Protein AF-0000000086128971 (afdb_homodimer)

Structure (mmCIF, N/CA/C/O backbone):
data_AF-0000000086128971-model_v1
#
loop_
_entity.id
_entity.type
_entity.pdbx_description
1 polymer 'Uncharacterized protein'
#
loop_
_atom_site.group_PDB
_atom_site.id
_atom_site.type_symbol
_atom_site.label_atom_id
_atom_site.label_alt_id
_atom_site.label_comp_id
_atom_site.label_asym_id
_atom_site.label_entity_id
_atom_site.label_seq_id
_atom_site.pdbx_PDB_ins_code
_atom_site.Cartn_x
_atom_site.Cartn_y
_atom_site.Cartn_z
_atom_site.occupancy
_atom_site.B_iso_or_equiv
_atom_site.auth_seq_id
_atom_site.auth_comp_id
_atom_site.auth_asym_id
_atom_site.auth_atom_id
_atom_site.pdbx_PDB_model_num
ATOM 1 N N . TYR A 1 1 ? 20.609 3.941 -3.812 1 50.91 1 TYR A N 1
ATOM 2 C CA . TYR A 1 1 ? 21.625 4.859 -3.303 1 50.91 1 TYR A CA 1
ATOM 3 C C . TYR A 1 1 ? 21 5.898 -2.377 1 50.91 1 TYR A C 1
ATOM 5 O O . TYR A 1 1 ? 21.484 6.109 -1.262 1 50.91 1 TYR A O 1
ATOM 13 N N . THR A 1 2 ? 19.891 6.582 -2.801 1 59.72 2 THR A N 1
ATOM 14 C CA . THR A 1 2 ? 19.375 7.738 -2.076 1 59.72 2 THR A CA 1
ATOM 15 C C . THR A 1 2 ? 18.875 7.332 -0.693 1 59.72 2 THR A C 1
ATOM 17 O O . THR A 1 2 ? 19 8.094 0.267 1 59.72 2 THR A O 1
ATOM 20 N N . ILE A 1 3 ? 18.688 6.148 -0.42 1 70.81 3 ILE A N 1
ATOM 21 C CA . ILE A 1 3 ? 18.141 5.715 0.863 1 70.81 3 ILE A CA 1
ATOM 22 C C . ILE A 1 3 ? 19.25 5.68 1.91 1 70.81 3 ILE A C 1
ATOM 24 O O . ILE A 1 3 ? 19.047 6.133 3.041 1 70.81 3 ILE A O 1
ATOM 28 N N . GLN A 1 4 ? 20.25 5.145 1.501 1 62.12 4 GLN A N 1
ATOM 29 C CA . GLN A 1 4 ? 21.391 5.074 2.395 1 62.12 4 GLN A CA 1
ATOM 30 C C . GLN A 1 4 ? 21.953 6.465 2.684 1 62.12 4 GLN A C 1
ATOM 32 O O . GLN A 1 4 ? 22.359 6.758 3.812 1 62.12 4 GLN A O 1
ATOM 37 N N . MET A 1 5 ? 21.875 7.008 1.786 1 59.47 5 MET A N 1
ATOM 38 C CA . MET A 1 5 ? 22.5 8.32 1.942 1 59.47 5 MET A CA 1
ATOM 39 C C . MET A 1 5 ? 21.766 9.148 2.986 1 59.47 5 MET A C 1
ATOM 41 O O . MET A 1 5 ? 22.391 9.875 3.76 1 59.47 5 MET A O 1
ATOM 45 N N . ARG A 1 6 ? 20.75 8.977 3.117 1 78.69 6 ARG A N 1
ATOM 46 C CA . ARG A 1 6 ? 19.953 9.789 4.039 1 78.69 6 ARG A CA 1
ATOM 47 C C . ARG A 1 6 ? 19.719 9.055 5.352 1 78.69 6 ARG A C 1
ATOM 49 O O . ARG A 1 6 ? 18.938 9.516 6.191 1 78.69 6 ARG A O 1
ATOM 56 N N . ASN A 1 7 ? 20.406 8 5.555 1 87.56 7 ASN A N 1
ATOM 57 C CA . ASN A 1 7 ? 20.359 7.176 6.758 1 87.56 7 ASN A CA 1
ATOM 58 C C . ASN A 1 7 ? 18.922 6.777 7.098 1 87.56 7 ASN A C 1
ATOM 60 O O . ASN A 1 7 ? 18.562 6.699 8.273 1 87.56 7 ASN A O 1
ATOM 64 N N . LEU A 1 8 ? 18.172 6.547 6.086 1 90.81 8 LEU A N 1
ATOM 65 C CA . LEU A 1 8 ? 16.766 6.215 6.289 1 90.81 8 LEU A CA 1
ATOM 66 C C . LEU A 1 8 ? 16.625 4.801 6.836 1 90.81 8 LEU A C 1
ATOM 68 O O . LEU A 1 8 ? 15.672 4.508 7.566 1 90.81 8 LEU A O 1
ATOM 72 N N . HIS A 1 9 ? 17.516 3.965 6.539 1 90 9 HIS A N 1
ATOM 73 C CA . HIS A 1 9 ? 17.453 2.59 7.02 1 90 9 HIS A CA 1
ATOM 74 C C . HIS A 1 9 ? 17.531 2.531 8.539 1 90 9 HIS A C 1
ATOM 76 O O . HIS A 1 9 ? 16.859 1.721 9.18 1 90 9 HIS A O 1
ATOM 82 N N . LYS A 1 10 ? 18.391 3.373 9.125 1 91.56 10 LYS A N 1
ATOM 83 C CA . LYS A 1 10 ? 18.516 3.426 10.578 1 91.56 10 LYS A CA 1
ATOM 84 C C . LYS A 1 10 ? 17.328 4.137 11.211 1 91.56 10 LYS A C 1
ATOM 86 O O . LYS A 1 10 ? 16.797 3.695 12.234 1 91.56 10 LYS A O 1
ATOM 91 N N . ARG A 1 11 ? 16.797 5.23 10.555 1 92.69 11 ARG A N 1
ATOM 92 C CA . ARG A 1 11 ? 15.711 6.047 11.102 1 92.69 11 ARG A CA 1
ATOM 93 C C . ARG A 1 11 ? 14.398 5.262 11.148 1 92.69 11 ARG A C 1
ATOM 95 O O . ARG A 1 11 ? 13.594 5.445 12.062 1 92.69 11 ARG A O 1
ATOM 102 N N . TYR A 1 12 ? 14.258 4.449 10.102 1 95.38 12 TYR A N 1
ATOM 103 C CA . TYR A 1 12 ? 12.984 3.736 10.016 1 95.38 12 TYR A CA 1
ATOM 104 C C . TYR A 1 12 ? 13.18 2.242 10.25 1 95.38 12 TYR A C 1
ATOM 106 O O . TYR A 1 12 ? 12.281 1.442 9.969 1 95.38 12 TYR A O 1
ATOM 114 N N . ASN A 1 13 ? 14.344 1.86 10.734 1 94.94 13 ASN A N 1
ATOM 115 C CA . ASN A 1 13 ? 14.641 0.47 11.062 1 94.94 13 ASN A CA 1
ATOM 116 C C . ASN A 1 13 ? 14.25 -0.471 9.93 1 94.94 13 ASN A C 1
ATOM 118 O O . ASN A 1 13 ? 13.516 -1.439 10.148 1 94.94 13 ASN A O 1
ATOM 122 N N . LEU A 1 14 ? 14.711 -0.141 8.719 1 96 14 LEU A N 1
ATOM 123 C CA . LEU A 1 14 ? 14.43 -0.985 7.562 1 96 14 LEU A CA 1
ATOM 124 C C . LEU A 1 14 ? 15.258 -2.27 7.613 1 96 14 LEU A C 1
ATOM 126 O O . LEU A 1 14 ? 16.422 -2.248 8.008 1 96 14 LEU A O 1
ATOM 130 N N . SER A 1 15 ? 14.641 -3.35 7.297 1 95.5 15 SER A N 1
ATOM 131 C CA . SER A 1 15 ? 15.32 -4.641 7.34 1 95.5 15 SER A CA 1
ATOM 132 C C . SER A 1 15 ? 16.391 -4.738 6.258 1 95.5 15 SER A C 1
ATOM 134 O O . SER A 1 15 ? 16.312 -4.059 5.234 1 95.5 15 SER A O 1
ATOM 136 N N . PRO A 1 16 ? 17.422 -5.609 6.5 1 94.25 16 PRO A N 1
ATOM 137 C CA . PRO A 1 16 ? 18.406 -5.832 5.445 1 94.25 16 PRO A CA 1
ATOM 138 C C . PRO A 1 16 ? 17.797 -6.352 4.152 1 94.25 16 PRO A C 1
ATOM 140 O O . PRO A 1 16 ? 18.297 -6.066 3.062 1 94.25 16 PRO A O 1
ATOM 143 N N . GLU A 1 17 ? 16.656 -7.07 4.293 1 95.75 17 GLU A N 1
ATOM 144 C CA . GLU A 1 17 ? 15.984 -7.637 3.127 1 95.75 17 GLU A CA 1
ATOM 145 C C . GLU A 1 17 ? 15.438 -6.543 2.215 1 95.75 17 GLU A C 1
ATOM 147 O O . GLU A 1 17 ? 15.609 -6.598 0.997 1 95.75 17 GLU A O 1
ATOM 152 N N . ILE A 1 18 ? 14.805 -5.539 2.83 1 97.06 18 ILE A N 1
ATOM 153 C CA . ILE A 1 18 ? 14.242 -4.484 1.99 1 97.06 18 ILE A CA 1
ATOM 154 C C . ILE A 1 18 ? 15.367 -3.629 1.417 1 97.06 18 ILE A C 1
ATOM 156 O O . ILE A 1 18 ? 15.273 -3.141 0.288 1 97.06 18 ILE A O 1
ATOM 160 N N . MET A 1 19 ? 16.484 -3.475 2.111 1 94.44 19 MET A N 1
ATOM 161 C CA . MET A 1 19 ? 17.641 -2.725 1.61 1 94.44 19 MET A CA 1
ATOM 162 C C . MET A 1 19 ? 18.234 -3.406 0.386 1 94.44 19 MET A C 1
ATOM 164 O O . MET A 1 19 ? 18.672 -2.736 -0.555 1 94.44 19 MET A O 1
ATOM 168 N N . ALA A 1 20 ? 18.297 -4.676 0.499 1 93.94 20 ALA A N 1
ATOM 169 C CA . ALA A 1 20 ? 18.797 -5.43 -0.647 1 93.94 20 ALA A CA 1
ATOM 170 C C . ALA A 1 20 ? 17.891 -5.258 -1.86 1 93.94 20 ALA A C 1
ATOM 172 O O . ALA A 1 20 ? 18.375 -5.16 -2.994 1 93.94 20 ALA A O 1
ATOM 173 N N . LEU A 1 21 ? 16.594 -5.289 -1.691 1 95.38 21 LEU A N 1
ATOM 174 C CA . LEU A 1 21 ? 15.656 -5.109 -2.787 1 95.38 21 LEU A CA 1
ATOM 175 C C . LEU A 1 21 ? 15.789 -3.719 -3.4 1 95.38 21 LEU A C 1
ATOM 177 O O . LEU A 1 21 ? 15.75 -3.568 -4.625 1 95.38 21 LEU A O 1
ATOM 181 N N . PHE A 1 22 ? 15.938 -2.664 -2.57 1 94.5 22 PHE A N 1
ATOM 182 C CA . PHE A 1 22 ? 16.125 -1.305 -3.062 1 94.5 22 PHE A CA 1
ATOM 183 C C . PHE A 1 22 ? 17.406 -1.192 -3.875 1 94.5 22 PHE A C 1
ATOM 185 O O . PHE A 1 22 ? 17.453 -0.462 -4.867 1 94.5 22 PHE A O 1
ATOM 192 N N . ARG A 1 23 ? 18.438 -1.927 -3.418 1 91.81 23 ARG A N 1
ATOM 193 C CA . ARG A 1 23 ? 19.672 -1.939 -4.184 1 91.81 23 ARG A CA 1
ATOM 194 C C . ARG A 1 23 ? 19.469 -2.562 -5.559 1 91.81 23 ARG A C 1
ATOM 196 O O . ARG A 1 23 ? 19.953 -2.039 -6.562 1 91.81 23 ARG A O 1
ATOM 203 N N . LYS A 1 24 ? 18.812 -3.621 -5.555 1 92.31 24 LYS A N 1
ATOM 204 C CA . LYS A 1 24 ? 18.531 -4.285 -6.824 1 92.31 24 LYS A CA 1
ATOM 205 C C . LYS A 1 24 ? 17.688 -3.389 -7.734 1 92.31 24 LYS A C 1
ATOM 207 O O . LYS A 1 24 ? 17.844 -3.424 -8.961 1 92.31 24 LYS A O 1
ATOM 212 N N . MET A 1 25 ? 16.719 -2.748 -7.156 1 91.75 25 MET A N 1
ATOM 213 C CA . MET A 1 25 ? 15.906 -1.813 -7.922 1 91.75 25 MET A CA 1
ATOM 214 C C . MET A 1 25 ? 16.766 -0.723 -8.547 1 91.75 25 MET A C 1
ATOM 216 O O . MET A 1 25 ? 16.547 -0.335 -9.695 1 91.75 25 MET A O 1
ATOM 220 N N . GLY A 1 26 ? 17.656 -0.17 -7.738 1 88.62 26 GLY A N 1
ATOM 221 C CA . GLY A 1 26 ? 18.594 0.791 -8.281 1 88.62 26 GLY A CA 1
ATOM 222 C C . GLY A 1 26 ? 19.375 0.255 -9.469 1 88.62 26 GLY A C 1
ATOM 223 O O . GLY A 1 26 ? 19.562 0.959 -10.461 1 88.62 26 GLY A O 1
ATOM 224 N N . ASP A 1 27 ? 19.938 -0.949 -9.242 1 87.56 27 ASP A N 1
ATOM 225 C CA . ASP A 1 27 ? 20.672 -1.6 -10.328 1 87.56 27 ASP A CA 1
ATOM 226 C C . ASP A 1 27 ? 19.797 -1.771 -11.562 1 87.56 27 ASP A C 1
ATOM 228 O O . ASP A 1 27 ? 20.25 -1.591 -12.688 1 87.56 27 ASP A O 1
ATOM 232 N N . HIS A 1 28 ? 18.609 -2.158 -11.359 1 87.25 28 HIS A N 1
ATOM 233 C CA . HIS A 1 28 ? 17.625 -2.32 -12.438 1 87.25 28 HIS A CA 1
ATOM 234 C C . HIS A 1 28 ? 17.438 -1.017 -13.211 1 87.25 28 HIS A C 1
ATOM 236 O O . HIS A 1 28 ? 17.406 -1.019 -14.438 1 87.25 28 HIS A O 1
ATOM 242 N N . HIS A 1 29 ? 17.359 0.097 -12.609 1 84.69 29 HIS A N 1
ATOM 243 C CA . HIS A 1 29 ? 17.156 1.397 -13.234 1 84.69 29 HIS A CA 1
ATOM 244 C C . HIS A 1 29 ? 18.391 1.837 -14.008 1 84.69 29 HIS A C 1
ATOM 246 O O . HIS A 1 29 ? 18.281 2.529 -15.023 1 84.69 29 HIS A O 1
ATOM 252 N N . HIS A 1 30 ? 19.484 1.34 -13.531 1 83.5 30 HIS A N 1
ATOM 253 C CA . HIS A 1 30 ? 20.734 1.757 -14.172 1 83.5 30 HIS A CA 1
ATOM 254 C C . HIS A 1 30 ? 21.141 0.782 -15.266 1 83.5 30 HIS A C 1
ATOM 256 O O . HIS A 1 30 ? 22.125 1.02 -15.984 1 83.5 30 HIS A O 1
ATOM 262 N N . GLY A 1 31 ? 20.328 -0.357 -15.477 1 79.31 31 GLY A N 1
ATOM 263 C CA . GLY A 1 31 ? 20.594 -1.298 -16.547 1 79.31 31 GLY A CA 1
ATOM 264 C C . GLY A 1 31 ? 21.797 -2.176 -16.281 1 79.31 31 GLY A C 1
ATOM 265 O O . GLY A 1 31 ? 22.5 -2.576 -17.219 1 79.31 31 GLY A O 1
ATOM 266 N N . TYR A 1 32 ? 22.141 -2.326 -15.086 1 76.88 32 TYR A N 1
ATOM 267 C CA . TYR A 1 32 ? 23.312 -3.125 -14.75 1 76.88 32 TYR A CA 1
ATOM 268 C C . TYR A 1 32 ? 22.984 -4.613 -14.82 1 76.88 32 TYR A C 1
ATOM 270 O O . TYR A 1 32 ? 23.906 -5.445 -14.914 1 76.88 32 TYR A O 1
ATOM 278 N N . GLU A 1 33 ? 21.688 -4.906 -14.836 1 77.38 33 GLU A N 1
ATOM 279 C CA . GLU A 1 33 ? 21.281 -6.305 -14.805 1 77.38 33 GLU A CA 1
ATOM 280 C C . GLU A 1 33 ? 20.297 -6.625 -15.93 1 77.38 33 GLU A C 1
ATOM 282 O O . GLU A 1 33 ? 19.875 -5.727 -16.672 1 77.38 33 GLU A O 1
ATOM 287 N N . ASP A 1 34 ? 20.188 -7.941 -16.031 1 83.31 34 ASP A N 1
ATOM 288 C CA . ASP A 1 34 ? 19.094 -8.398 -16.891 1 83.31 34 ASP A CA 1
ATOM 289 C C . ASP A 1 34 ? 17.812 -7.641 -16.578 1 83.31 34 ASP A C 1
ATOM 291 O O . ASP A 1 34 ? 17.406 -7.543 -15.422 1 83.31 34 ASP A O 1
ATOM 295 N N . PRO A 1 35 ? 17.359 -7.062 -17.656 1 80.88 35 PRO A N 1
ATOM 296 C CA . PRO A 1 35 ? 16.188 -6.195 -17.469 1 80.88 35 PRO A CA 1
ATOM 297 C C . PRO A 1 35 ? 15.023 -6.91 -16.797 1 80.88 35 PRO A C 1
ATOM 299 O O . PRO A 1 35 ? 14.188 -6.266 -16.156 1 80.88 35 PRO A O 1
ATOM 302 N N . ASP A 1 36 ? 15.109 -8.219 -16.859 1 90.75 36 ASP A N 1
ATOM 303 C CA . ASP A 1 36 ? 13.953 -8.922 -16.281 1 90.75 36 ASP A CA 1
ATOM 304 C C . ASP A 1 36 ? 14.312 -9.547 -14.938 1 90.75 36 ASP A C 1
ATOM 306 O O . ASP A 1 36 ? 13.461 -10.18 -14.305 1 90.75 36 ASP A O 1
ATOM 310 N N . ALA A 1 37 ? 15.5 -9.32 -14.5 1 92.81 37 ALA A N 1
ATOM 311 C CA . ALA A 1 37 ? 15.969 -10 -13.297 1 92.81 37 ALA A CA 1
ATOM 312 C C . ALA A 1 37 ? 15.141 -9.602 -12.078 1 92.81 37 ALA A C 1
ATOM 314 O O . ALA A 1 37 ? 14.711 -10.461 -11.305 1 92.81 37 ALA A O 1
ATOM 315 N N . LEU A 1 38 ? 14.914 -8.398 -11.953 1 93.94 38 LEU A N 1
ATOM 316 C CA . LEU A 1 38 ? 14.148 -7.922 -10.805 1 93.94 38 LEU A CA 1
ATOM 317 C C . LEU A 1 38 ? 12.695 -8.391 -10.891 1 93.94 38 LEU A C 1
ATOM 319 O O . LEU A 1 38 ? 12.117 -8.812 -9.891 1 93.94 38 LEU A O 1
ATOM 323 N N . GLY A 1 39 ? 12.141 -8.297 -12.016 1 94.44 39 GLY A N 1
ATOM 324 C CA . GLY A 1 39 ? 10.781 -8.781 -12.219 1 94.44 39 GLY A CA 1
ATOM 325 C C . GLY A 1 39 ? 10.625 -10.258 -11.922 1 94.44 39 GLY A C 1
ATOM 326 O O . GLY A 1 39 ? 9.656 -10.672 -11.281 1 94.44 39 GLY A O 1
ATOM 327 N N . ARG A 1 40 ? 11.562 -11.031 -12.445 1 95.62 40 ARG A N 1
ATOM 328 C CA . ARG A 1 40 ? 11.539 -12.469 -12.164 1 95.62 40 ARG A CA 1
ATOM 329 C C . ARG A 1 40 ? 11.625 -12.734 -10.664 1 95.62 40 ARG A C 1
ATOM 331 O O . ARG A 1 40 ? 10.875 -13.562 -10.141 1 95.62 40 ARG A O 1
ATOM 338 N N . LEU A 1 41 ? 12.477 -12.023 -9.992 1 95.56 41 LEU A N 1
ATOM 339 C CA . LEU A 1 41 ? 12.609 -12.18 -8.547 1 95.56 41 LEU A CA 1
ATOM 340 C C . LEU A 1 41 ? 11.289 -11.883 -7.844 1 95.56 41 LEU A C 1
ATOM 342 O O . LEU A 1 41 ? 10.828 -12.672 -7.016 1 95.56 41 LEU A O 1
ATOM 346 N N . MET A 1 42 ? 10.711 -10.82 -8.242 1 95.25 42 MET A N 1
ATOM 347 C CA . MET A 1 42 ? 9.492 -10.375 -7.57 1 95.25 42 MET A CA 1
ATOM 348 C C . MET A 1 42 ? 8.336 -11.328 -7.863 1 95.25 42 MET A C 1
ATOM 350 O O . MET A 1 42 ? 7.473 -11.539 -7.008 1 95.25 42 MET A O 1
ATOM 354 N N . ARG A 1 43 ? 8.258 -11.922 -8.992 1 93.25 43 ARG A N 1
ATOM 355 C CA . ARG A 1 43 ? 7.191 -12.859 -9.352 1 93.25 43 ARG A CA 1
ATOM 356 C C . ARG A 1 43 ? 7.371 -14.195 -8.633 1 93.25 43 ARG A C 1
ATOM 358 O O . ARG A 1 43 ? 6.391 -14.836 -8.25 1 93.25 43 ARG A O 1
ATOM 365 N N . MET A 1 44 ? 8.664 -14.539 -8.328 1 93.69 44 MET A N 1
ATOM 366 C CA . MET A 1 44 ? 8.938 -15.875 -7.801 1 93.69 44 MET A CA 1
ATOM 367 C C . MET A 1 44 ? 9.016 -15.852 -6.277 1 93.69 44 MET A C 1
ATOM 369 O O . MET A 1 44 ? 8.703 -16.844 -5.621 1 93.69 44 MET A O 1
ATOM 373 N N . SER A 1 45 ? 9.375 -14.789 -5.691 1 94.5 45 SER A N 1
ATOM 374 C CA . SER A 1 45 ? 9.68 -14.742 -4.266 1 94.5 45 SER A CA 1
ATOM 375 C C . SER A 1 45 ? 8.508 -14.172 -3.471 1 94.5 45 SER A C 1
ATOM 377 O O . SER A 1 45 ? 8.328 -12.953 -3.416 1 94.5 45 SER A O 1
ATOM 379 N N . LEU A 1 46 ? 7.852 -15.047 -2.748 1 91.62 46 LEU A N 1
ATOM 380 C CA . LEU A 1 46 ? 6.812 -14.617 -1.817 1 91.62 46 LEU A CA 1
ATOM 381 C C . LEU A 1 46 ? 7.402 -13.766 -0.699 1 91.62 46 LEU A C 1
ATOM 383 O O . LEU A 1 46 ? 6.766 -12.812 -0.24 1 91.62 46 LEU A O 1
ATOM 387 N N . ASN A 1 47 ? 8.594 -14.125 -0.33 1 95.69 47 ASN A N 1
ATOM 388 C CA . ASN A 1 47 ? 9.273 -13.406 0.745 1 95.69 47 ASN A CA 1
ATOM 389 C C . ASN A 1 47 ? 9.578 -11.961 0.351 1 95.69 47 ASN A C 1
ATOM 391 O O . ASN A 1 47 ? 9.477 -11.055 1.176 1 95.69 47 ASN A O 1
ATOM 395 N N . ALA A 1 48 ? 9.992 -11.781 -0.855 1 96.75 48 ALA A N 1
ATOM 396 C CA . ALA A 1 48 ? 10.281 -10.43 -1.336 1 96.75 48 ALA A CA 1
ATOM 397 C C . ALA A 1 48 ? 9.023 -9.562 -1.317 1 96.75 48 ALA A C 1
ATOM 399 O O . ALA A 1 48 ? 9.062 -8.406 -0.879 1 96.75 48 ALA A O 1
ATOM 400 N N . ARG A 1 49 ? 7.93 -10.156 -1.729 1 96.19 49 ARG A N 1
ATOM 401 C CA . ARG A 1 49 ? 6.672 -9.406 -1.739 1 96.19 49 ARG A CA 1
ATOM 402 C C . ARG A 1 49 ? 6.211 -9.094 -0.32 1 96.19 49 ARG A C 1
ATOM 404 O O . ARG A 1 49 ? 5.77 -7.977 -0.041 1 96.19 49 ARG A O 1
ATOM 411 N N . LYS A 1 50 ? 6.34 -10.055 0.497 1 96.44 50 LYS A N 1
ATOM 412 C CA . LYS A 1 50 ? 5.973 -9.859 1.897 1 96.44 50 LYS A CA 1
ATOM 413 C C . LYS A 1 50 ? 6.84 -8.789 2.551 1 96.44 50 LYS A C 1
ATOM 415 O O . LYS A 1 50 ? 6.352 -8 3.365 1 96.44 50 LYS A O 1
ATOM 420 N N . THR A 1 51 ? 8.094 -8.828 2.271 1 97.94 51 THR A N 1
ATOM 421 C CA . THR A 1 51 ? 9.008 -7.824 2.807 1 97.94 51 THR A CA 1
ATOM 422 C C . THR A 1 51 ? 8.57 -6.422 2.4 1 97.94 51 THR A C 1
ATOM 424 O O . THR A 1 51 ? 8.578 -5.5 3.221 1 97.94 51 THR A O 1
ATOM 427 N N . CYS A 1 52 ? 8.148 -6.273 1.185 1 97.94 52 CYS A N 1
ATOM 428 C CA . CYS A 1 52 ? 7.641 -4.988 0.711 1 97.94 52 CYS A CA 1
ATOM 429 C C . CYS A 1 52 ? 6.371 -4.594 1.455 1 97.94 52 CYS A C 1
ATOM 431 O O . CYS A 1 52 ? 6.254 -3.465 1.938 1 97.94 52 CYS A O 1
ATOM 433 N N . THR A 1 53 ? 5.461 -5.5 1.555 1 98.06 53 THR A N 1
ATOM 434 C CA . THR A 1 53 ? 4.184 -5.203 2.189 1 98.06 53 THR A CA 1
ATOM 435 C C . THR A 1 53 ? 4.375 -4.895 3.672 1 98.06 53 THR A C 1
ATOM 437 O O . THR A 1 53 ? 3.754 -3.971 4.203 1 98.06 53 THR A O 1
ATOM 440 N N . ASP A 1 54 ? 5.258 -5.633 4.352 1 97.75 54 ASP A N 1
ATOM 441 C CA . ASP A 1 54 ? 5.555 -5.379 5.758 1 97.75 54 ASP A CA 1
ATOM 442 C C . ASP A 1 54 ? 6.191 -4.008 5.945 1 97.75 54 ASP A C 1
ATOM 444 O O . ASP A 1 54 ? 5.898 -3.309 6.918 1 97.75 54 ASP A O 1
ATOM 448 N N . THR A 1 55 ? 7 -3.678 5.078 1 98.25 55 THR A N 1
ATOM 449 C CA . THR A 1 55 ? 7.672 -2.383 5.148 1 98.25 55 THR A CA 1
ATOM 450 C C . THR A 1 55 ? 6.668 -1.245 4.965 1 98.25 55 THR A C 1
ATOM 452 O O . THR A 1 55 ? 6.727 -0.238 5.672 1 98.25 55 THR A O 1
ATOM 455 N N . ILE A 1 56 ? 5.848 -1.445 4.035 1 98.56 56 ILE A N 1
ATOM 456 C CA . ILE A 1 56 ? 4.816 -0.442 3.797 1 98.56 56 ILE A CA 1
ATOM 457 C C . ILE A 1 56 ? 3.992 -0.238 5.066 1 98.56 56 ILE A C 1
ATOM 459 O O . ILE A 1 56 ? 3.777 0.897 5.5 1 98.56 56 ILE A O 1
ATOM 463 N N . SER A 1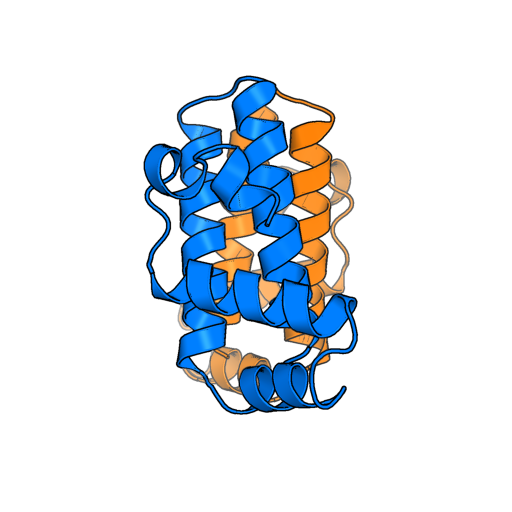 57 ? 3.486 -1.329 5.691 1 97.75 57 SER A N 1
ATOM 464 C CA . SER A 1 57 ? 2.715 -1.252 6.93 1 97.75 57 SER A CA 1
ATOM 465 C C . SER A 1 57 ? 3.514 -0.572 8.039 1 97.75 57 SER A C 1
ATOM 467 O O . SER A 1 57 ? 2.973 0.243 8.789 1 97.75 57 SER A O 1
ATOM 469 N N . HIS A 1 58 ? 4.754 -0.94 8.117 1 97.81 58 HIS A N 1
ATOM 470 C CA . HIS A 1 58 ? 5.652 -0.364 9.109 1 97.81 58 HIS A CA 1
ATOM 471 C C . HIS A 1 58 ? 5.801 1.141 8.914 1 97.81 58 HIS A C 1
ATOM 473 O O . HIS A 1 58 ? 5.719 1.909 9.875 1 97.81 58 HIS A O 1
ATOM 479 N N . LEU A 1 59 ? 5.957 1.618 7.707 1 97.62 59 LEU A N 1
ATOM 480 C CA . LEU A 1 59 ? 6.141 3.029 7.387 1 97.62 59 LEU A CA 1
ATOM 481 C C . LEU A 1 59 ? 4.852 3.811 7.617 1 97.62 59 LEU A C 1
ATOM 483 O O . LEU A 1 59 ? 4.887 4.957 8.07 1 97.62 59 LEU A O 1
ATOM 487 N N . ALA A 1 60 ? 3.738 3.188 7.293 1 96.62 60 ALA A N 1
ATOM 488 C CA . ALA A 1 60 ? 2.455 3.844 7.535 1 96.62 60 ALA A CA 1
ATOM 489 C C . ALA A 1 60 ? 2.24 4.094 9.023 1 96.62 60 ALA A C 1
ATOM 491 O O . ALA A 1 60 ? 1.745 5.152 9.414 1 96.62 60 ALA A O 1
ATOM 492 N N . LYS A 1 61 ? 2.623 3.164 9.797 1 95.94 61 LYS A N 1
ATOM 493 C CA . LYS A 1 61 ? 2.523 3.324 11.242 1 95.94 61 LYS A CA 1
ATOM 494 C C . LYS A 1 61 ? 3.48 4.398 11.742 1 95.94 61 LYS A C 1
ATOM 496 O O . LYS A 1 61 ? 3.154 5.145 12.672 1 95.94 61 LYS A O 1
ATOM 501 N N . ALA A 1 62 ? 4.691 4.426 11.18 1 95.88 62 ALA A N 1
ATOM 502 C CA . ALA A 1 62 ? 5.66 5.453 11.547 1 95.88 62 ALA A CA 1
ATOM 503 C C . ALA A 1 62 ? 5.117 6.848 11.25 1 95.88 62 ALA A C 1
ATOM 505 O O . ALA A 1 62 ? 5.305 7.777 12.039 1 95.88 62 ALA A O 1
ATOM 506 N N . MET A 1 63 ? 4.402 6.992 10.148 1 95.81 63 MET A N 1
ATOM 507 C CA . MET A 1 63 ? 3.797 8.266 9.773 1 95.81 63 MET A CA 1
ATOM 508 C C . MET A 1 63 ? 2.703 8.664 10.758 1 95.81 63 MET A C 1
ATOM 510 O O . MET A 1 63 ? 2.516 9.852 11.047 1 95.81 63 MET A O 1
ATOM 514 N N . GLN A 1 64 ? 1.988 7.648 11.227 1 94.38 64 GLN A N 1
ATOM 515 C CA . GLN A 1 64 ? 0.909 7.887 12.18 1 94.38 64 GLN A CA 1
ATOM 516 C C . GLN A 1 64 ? 1.455 8.375 13.516 1 94.38 64 GLN A C 1
ATOM 518 O O . GLN A 1 64 ? 0.84 9.211 14.18 1 94.38 64 GLN A O 1
ATOM 523 N N . LYS A 1 65 ? 2.617 7.926 13.852 1 94.25 65 LYS A N 1
ATOM 524 C CA . LYS A 1 65 ? 3.242 8.273 15.125 1 94.25 65 LYS A CA 1
ATOM 525 C C . LYS A 1 65 ? 3.895 9.656 15.055 1 94.25 65 LYS A C 1
ATOM 527 O O . LYS A 1 65 ? 3.918 10.391 16.047 1 94.25 65 LYS A O 1
ATOM 532 N N . LYS A 1 66 ? 4.48 10 13.945 1 93.44 66 LYS A N 1
ATOM 533 C CA . LYS A 1 66 ? 5.148 11.281 13.742 1 93.44 66 LYS A CA 1
ATOM 534 C C . LYS A 1 66 ? 4.641 11.969 12.477 1 93.44 66 LYS A C 1
ATOM 536 O O . LYS A 1 66 ? 5.188 11.758 11.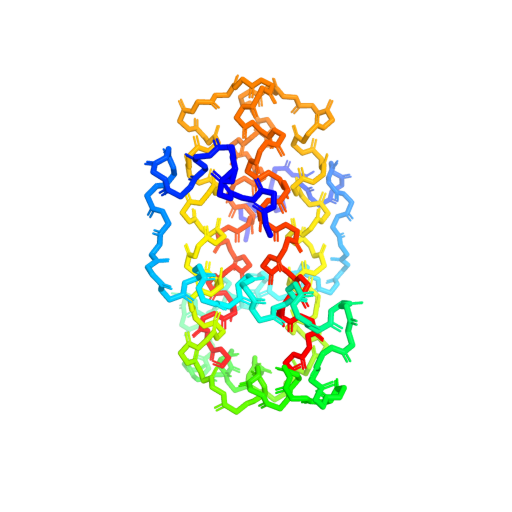391 1 93.44 66 LYS A O 1
ATOM 541 N N . CYS A 1 67 ? 3.721 12.805 12.711 1 89.12 67 CYS A N 1
ATOM 542 C CA . CYS A 1 67 ? 3.066 13.508 11.609 1 89.12 67 CYS A CA 1
ATOM 543 C C . CYS A 1 67 ? 3.76 14.828 11.312 1 89.12 67 CYS A C 1
ATOM 545 O O . CYS A 1 67 ? 3.225 15.898 11.609 1 89.12 67 CYS A O 1
ATOM 547 N N . ASP A 1 68 ? 4.898 14.711 10.812 1 93.62 68 ASP A N 1
ATOM 548 C CA . ASP A 1 68 ? 5.574 15.914 10.336 1 93.62 68 ASP A CA 1
ATOM 549 C C . ASP A 1 68 ? 6 15.758 8.875 1 93.62 68 ASP A C 1
ATOM 551 O O . ASP A 1 68 ? 6.129 14.641 8.375 1 93.62 68 ASP A O 1
ATOM 555 N N . GLN A 1 69 ? 6.262 16.812 8.203 1 92.31 69 GLN A N 1
ATOM 556 C CA . GLN A 1 69 ? 6.434 16.859 6.758 1 92.31 69 GLN A CA 1
ATOM 557 C C . GLN A 1 69 ? 7.66 16.062 6.32 1 92.31 69 GLN A C 1
ATOM 559 O O . GLN A 1 69 ? 7.645 15.414 5.277 1 92.31 69 GLN A O 1
ATOM 564 N N . SER 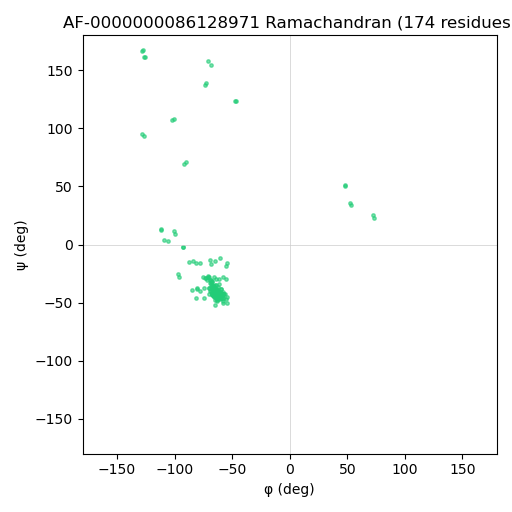A 1 70 ? 8.734 16.172 7.039 1 92.69 70 SER A N 1
ATOM 565 C CA . SER A 1 70 ? 9.961 15.461 6.676 1 92.69 70 SER A CA 1
ATOM 566 C C . SER A 1 70 ? 9.766 13.953 6.738 1 92.69 70 SER A C 1
ATOM 568 O O . SER A 1 70 ? 10.148 13.234 5.812 1 92.69 70 SER A O 1
ATOM 570 N N . THR A 1 71 ? 9.125 13.453 7.84 1 94.25 71 THR A N 1
ATOM 571 C CA . THR A 1 71 ? 8.844 12.031 8.008 1 94.25 71 THR A CA 1
ATOM 572 C C . THR A 1 71 ? 7.895 11.531 6.922 1 94.25 71 THR A C 1
ATOM 574 O O . THR A 1 71 ? 8.125 10.469 6.336 1 94.25 71 THR A O 1
ATOM 577 N N . ILE A 1 72 ? 6.895 12.328 6.629 1 95.38 72 ILE A N 1
ATOM 578 C CA . ILE A 1 72 ? 5.898 11.938 5.641 1 95.38 72 ILE A CA 1
ATOM 579 C C . ILE A 1 72 ? 6.543 11.859 4.258 1 95.38 72 ILE A C 1
ATOM 581 O O . ILE A 1 72 ? 6.297 10.914 3.502 1 95.38 72 ILE A O 1
ATOM 585 N N . SER A 1 73 ? 7.336 12.789 3.953 1 93.88 73 SER A N 1
ATOM 586 C CA . SER A 1 73 ? 8.008 12.797 2.658 1 93.88 73 SER A CA 1
ATOM 587 C C . SER A 1 73 ? 8.938 11.594 2.508 1 93.88 73 SER A C 1
ATOM 589 O O . SER A 1 73 ? 8.969 10.953 1.457 1 93.88 73 SER A O 1
ATOM 591 N N . GLU A 1 74 ? 9.734 11.359 3.514 1 94.31 74 GLU A N 1
ATOM 592 C CA . GLU A 1 74 ? 10.68 10.25 3.475 1 94.31 74 GLU A CA 1
ATOM 593 C C . GLU A 1 74 ? 9.953 8.914 3.393 1 94.31 74 GLU A C 1
ATOM 595 O O . GLU A 1 74 ? 10.312 8.055 2.578 1 94.31 74 GLU A O 1
ATOM 600 N N . CYS A 1 75 ? 8.875 8.727 4.234 1 95.94 75 CYS A N 1
ATOM 601 C CA . CYS A 1 75 ? 8.117 7.484 4.234 1 95.94 75 CYS A CA 1
ATOM 602 C C . CYS A 1 75 ? 7.375 7.297 2.916 1 95.94 75 CYS A C 1
ATOM 604 O O . CYS A 1 75 ? 7.289 6.18 2.402 1 95.94 75 CYS A O 1
ATOM 606 N N . THR A 1 76 ? 6.871 8.406 2.367 1 95.81 76 THR A N 1
ATOM 607 C CA . THR A 1 76 ? 6.18 8.32 1.085 1 95.81 76 THR A CA 1
ATOM 608 C C . THR A 1 76 ? 7.129 7.84 -0.009 1 95.81 76 THR A C 1
ATOM 610 O O . THR A 1 76 ? 6.758 7.012 -0.842 1 95.81 76 THR A O 1
ATOM 613 N N . GLU A 1 77 ? 8.297 8.383 -0 1 94.81 77 GLU A N 1
ATOM 614 C CA . GLU A 1 77 ? 9.289 7.953 -0.976 1 94.81 77 GLU A CA 1
ATOM 615 C C . GLU A 1 77 ? 9.57 6.457 -0.857 1 94.81 77 GLU A C 1
ATOM 617 O O . GLU A 1 77 ? 9.641 5.75 -1.866 1 94.81 77 GLU A O 1
ATOM 622 N N . LEU A 1 78 ? 9.727 5.969 0.299 1 96.56 78 LEU A N 1
ATOM 623 C CA . LEU A 1 78 ? 10.031 4.562 0.542 1 96.56 78 LEU A CA 1
ATOM 624 C C . LEU A 1 78 ? 8.844 3.68 0.163 1 96.56 78 LEU A C 1
ATOM 626 O O . LEU A 1 78 ? 9.031 2.604 -0.408 1 96.56 78 LEU A O 1
ATOM 630 N N . ILE A 1 79 ? 7.645 4.113 0.514 1 97.94 79 ILE A N 1
ATOM 631 C CA . ILE A 1 79 ? 6.438 3.379 0.16 1 97.94 79 ILE A CA 1
ATOM 632 C C . ILE A 1 79 ? 6.312 3.287 -1.359 1 97.94 79 ILE A C 1
ATOM 634 O O . ILE A 1 79 ? 5.977 2.23 -1.898 1 97.94 79 ILE A O 1
ATOM 638 N N . GLN A 1 80 ? 6.617 4.348 -2.109 1 96.06 80 GLN A N 1
ATOM 639 C CA . GLN A 1 80 ? 6.57 4.332 -3.568 1 96.06 80 GLN A CA 1
ATOM 640 C C . GLN A 1 80 ? 7.586 3.346 -4.141 1 96.06 80 GLN A C 1
ATOM 642 O O . GLN A 1 80 ? 7.336 2.717 -5.172 1 96.06 80 GLN A O 1
ATOM 647 N N . GLY A 1 81 ? 8.75 3.324 -3.484 1 95.38 81 GLY A N 1
ATOM 648 C CA . GLY A 1 81 ? 9.727 2.318 -3.883 1 95.38 81 GLY A CA 1
ATOM 649 C C . GLY A 1 81 ? 9.211 0.899 -3.732 1 95.38 81 GLY A C 1
ATOM 650 O O . GLY A 1 81 ? 9.375 0.076 -4.637 1 95.38 81 GLY A O 1
ATOM 651 N N . CYS A 1 82 ? 8.547 0.646 -2.631 1 97.5 82 CYS A N 1
ATOM 652 C CA . CYS A 1 82 ? 7.992 -0.676 -2.361 1 97.5 82 CYS A CA 1
ATOM 653 C C . CYS A 1 82 ? 6.887 -1.016 -3.352 1 97.5 82 CYS A C 1
ATOM 655 O O . CYS A 1 82 ? 6.797 -2.15 -3.826 1 97.5 82 CYS A O 1
ATOM 657 N N . THR A 1 83 ? 6.039 -0.033 -3.623 1 97.94 83 THR A N 1
ATOM 658 C CA . THR A 1 83 ? 4.953 -0.305 -4.559 1 97.94 83 THR A CA 1
ATOM 659 C C . THR A 1 83 ? 5.492 -0.523 -5.969 1 97.94 83 THR A C 1
ATOM 661 O O . THR A 1 83 ? 4.941 -1.312 -6.734 1 97.94 83 THR A O 1
ATOM 664 N N . GLU A 1 84 ? 6.539 0.176 -6.316 1 96.06 84 GLU A N 1
ATOM 665 C CA . GLU A 1 84 ? 7.18 -0.077 -7.602 1 96.06 84 GLU A CA 1
ATOM 666 C C . GLU A 1 84 ? 7.699 -1.509 -7.691 1 96.06 84 GLU A C 1
ATOM 668 O O . GLU A 1 84 ? 7.512 -2.184 -8.703 1 96.06 84 GLU A O 1
ATOM 673 N N . LEU A 1 85 ? 8.305 -1.977 -6.648 1 96.62 85 LEU A N 1
ATOM 674 C CA . LEU A 1 85 ? 8.781 -3.355 -6.602 1 96.62 85 LEU A CA 1
ATOM 675 C C . LEU A 1 85 ? 7.621 -4.336 -6.766 1 96.62 85 LEU A C 1
ATOM 677 O O . LEU A 1 85 ? 7.699 -5.27 -7.562 1 96.62 85 LEU A O 1
ATOM 681 N N . LEU A 1 86 ? 6.547 -4.047 -6.094 1 96.81 86 LEU A N 1
ATOM 682 C CA . LEU A 1 86 ? 5.391 -4.941 -6.113 1 96.81 86 LEU A CA 1
ATOM 683 C C . LEU A 1 86 ? 4.738 -4.957 -7.492 1 96.81 86 LEU A C 1
ATOM 685 O O . LEU A 1 86 ? 4.172 -5.973 -7.902 1 96.81 86 LEU A O 1
ATOM 689 N N . SER A 1 87 ? 4.828 -3.832 -8.188 1 94.38 87 SER A N 1
ATOM 690 C CA . SER A 1 87 ? 4.199 -3.744 -9.508 1 94.38 87 SER A CA 1
ATOM 691 C C . SER A 1 87 ? 4.91 -4.637 -10.516 1 94.38 87 SER A C 1
ATOM 693 O O . SER A 1 87 ? 4.367 -4.934 -11.578 1 94.38 87 SER A O 1
ATOM 695 N N . LEU A 1 88 ? 6.133 -5.062 -10.188 1 93.25 88 LEU A N 1
ATOM 696 C CA . LEU A 1 88 ? 6.898 -5.93 -11.07 1 93.25 88 LEU A CA 1
ATOM 697 C C . LEU A 1 88 ? 6.508 -7.391 -10.875 1 93.25 88 LEU A C 1
ATOM 699 O O . LEU A 1 88 ? 6.852 -8.25 -11.695 1 93.25 88 LEU A O 1
ATOM 703 N N . ALA A 1 89 ? 5.785 -7.746 -9.781 1 89.56 89 ALA A N 1
ATOM 704 C CA . ALA A 1 89 ? 5.457 -9.117 -9.398 1 89.56 89 ALA A CA 1
ATOM 705 C C . ALA A 1 89 ? 4.305 -9.656 -10.234 1 89.56 89 ALA A C 1
ATOM 707 O O . ALA A 1 89 ? 3.475 -8.898 -10.734 1 89.56 89 ALA A O 1
ATOM 708 N N . TYR B 1 1 ? -17.094 -2.205 6.086 1 53.5 1 TYR B N 1
ATOM 709 C CA . TYR B 1 1 ? -18.172 -1.277 6.395 1 53.5 1 TYR B CA 1
ATOM 710 C C . TYR B 1 1 ? -17.625 0.081 6.816 1 53.5 1 TYR B C 1
ATOM 712 O O . TYR B 1 1 ? -18.062 1.118 6.324 1 53.5 1 TYR B O 1
ATOM 720 N N . THR B 1 2 ? -16.641 0.138 7.691 1 63.75 2 THR B N 1
ATOM 721 C CA . THR B 1 2 ? -16.156 1.36 8.328 1 63.75 2 THR B CA 1
ATOM 722 C C . THR B 1 2 ? -15.641 2.346 7.289 1 63.75 2 THR B C 1
ATOM 724 O O . THR B 1 2 ? -15.82 3.557 7.422 1 63.75 2 THR B O 1
ATOM 727 N N . ILE B 1 3 ? -15.453 1.978 6.047 1 73.81 3 ILE B N 1
ATOM 728 C CA . ILE B 1 3 ? -14.883 2.863 5.035 1 73.81 3 ILE B CA 1
ATOM 729 C C . ILE B 1 3 ? -15.984 3.729 4.426 1 73.81 3 ILE B C 1
ATOM 731 O O . ILE B 1 3 ? -15.805 4.934 4.238 1 73.81 3 ILE B O 1
ATOM 735 N N . GLN B 1 4 ? -16.859 3.1 4.32 1 68.56 4 GLN B N 1
ATOM 736 C CA . GLN B 1 4 ? -18 3.811 3.754 1 68.56 4 GLN B CA 1
ATOM 737 C C . GLN B 1 4 ? -18.625 4.754 4.777 1 68.56 4 GLN B C 1
ATOM 739 O O . GLN B 1 4 ? -19.031 5.871 4.441 1 68.56 4 GLN B O 1
ATOM 744 N N . MET B 1 5 ? -18.688 4.18 5.629 1 63 5 MET B N 1
ATOM 745 C CA . MET B 1 5 ? -19.344 4.973 6.664 1 63 5 MET B CA 1
ATOM 746 C C . MET B 1 5 ? -18.609 6.289 6.891 1 63 5 MET B C 1
ATOM 748 O O . MET B 1 5 ? -19.234 7.324 7.129 1 63 5 MET B O 1
ATOM 752 N N . ARG B 1 6 ? -17.547 6.352 6.727 1 80.69 6 ARG B N 1
ATOM 753 C CA . ARG B 1 6 ? -16.734 7.543 6.977 1 80.69 6 ARG B CA 1
ATOM 754 C C . ARG B 1 6 ? -16.469 8.297 5.68 1 80.69 6 ARG B C 1
ATOM 756 O O . ARG B 1 6 ? -15.727 9.281 5.672 1 80.69 6 ARG B O 1
ATOM 763 N N . ASN B 1 7 ? -17.109 7.918 4.641 1 88.62 7 ASN B N 1
ATOM 764 C CA . ASN B 1 7 ? -17.031 8.539 3.32 1 88.62 7 ASN B CA 1
ATOM 765 C C . ASN B 1 7 ? -15.586 8.641 2.84 1 88.62 7 ASN B C 1
ATOM 767 O O . ASN B 1 7 ? -15.219 9.617 2.184 1 88.62 7 ASN B O 1
ATOM 771 N N . LEU B 1 8 ? -14.812 7.688 3.189 1 91.56 8 LEU B N 1
ATOM 772 C CA . LEU B 1 8 ? -13.398 7.703 2.834 1 91.56 8 LEU B CA 1
ATOM 773 C C . LEU B 1 8 ? -13.211 7.457 1.341 1 91.56 8 LEU B C 1
ATO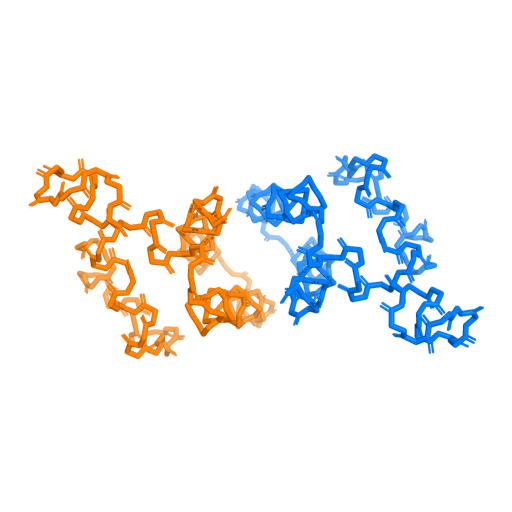M 775 O O . LEU B 1 8 ? -12.25 7.953 0.741 1 91.56 8 LEU B O 1
ATOM 779 N N . HIS B 1 9 ? -14.125 6.75 0.682 1 90.25 9 HIS B N 1
ATOM 780 C CA . HIS B 1 9 ? -14.023 6.461 -0.744 1 90.25 9 HIS B CA 1
ATOM 781 C C . HIS B 1 9 ? -14.125 7.738 -1.572 1 90.25 9 HIS B C 1
ATOM 783 O O . HIS B 1 9 ? -13.438 7.883 -2.586 1 90.25 9 HIS B O 1
ATOM 789 N N . LYS B 1 10 ? -14.953 8.664 -1.097 1 92.31 10 LYS B N 1
ATOM 790 C CA . LYS B 1 10 ? -15.094 9.945 -1.79 1 92.31 10 LYS B CA 1
ATOM 791 C C . LYS B 1 10 ? -13.914 10.867 -1.477 1 92.31 10 LYS B C 1
ATOM 793 O O . LYS B 1 10 ? -13.391 11.539 -2.369 1 92.31 10 LYS B O 1
ATOM 798 N N . ARG B 1 11 ? -13.438 10.898 -0.216 1 93.25 11 ARG B N 1
ATOM 799 C CA . ARG B 1 11 ? -12.375 11.797 0.232 1 93.25 11 ARG B CA 1
ATOM 800 C C . ARG B 1 11 ? -11.055 11.469 -0.448 1 93.25 11 ARG B C 1
ATOM 802 O O . ARG B 1 11 ? -10.266 12.367 -0.756 1 93.25 11 ARG B O 1
ATOM 809 N N . TYR B 1 12 ? -10.906 10.148 -0.605 1 95.81 12 TYR B N 1
ATOM 810 C CA . TYR B 1 12 ? -9.617 9.742 -1.154 1 95.81 12 TYR B CA 1
ATOM 811 C C . TYR B 1 12 ? -9.773 9.172 -2.561 1 95.81 12 TYR B C 1
ATOM 813 O O . TYR B 1 12 ? -8.852 8.555 -3.096 1 95.81 12 TYR B O 1
ATOM 821 N N . ASN B 1 13 ? -10.922 9.375 -3.17 1 95.44 13 ASN B N 1
ATOM 822 C CA . ASN B 1 13 ? -11.188 8.945 -4.539 1 95.44 13 ASN B CA 1
ATOM 823 C C . ASN B 1 13 ? -10.766 7.492 -4.762 1 95.44 13 ASN B C 1
ATOM 825 O O . ASN B 1 13 ? -10.016 7.195 -5.691 1 95.44 13 ASN B O 1
ATOM 829 N N . LEU B 1 14 ? -11.219 6.633 -3.875 1 96.5 14 LEU B N 1
ATOM 830 C CA . LEU B 1 14 ? -10.914 5.215 -4.008 1 96.5 14 LEU B CA 1
ATOM 831 C C . LEU B 1 14 ? -11.703 4.59 -5.152 1 96.5 14 LEU B C 1
ATOM 833 O O . LEU B 1 14 ? -12.875 4.918 -5.352 1 96.5 14 LEU B O 1
ATOM 837 N N . SER B 1 15 ? -11.109 3.752 -5.906 1 96 15 SER B N 1
ATOM 838 C CA . SER B 1 15 ? -11.766 3.125 -7.055 1 96 15 SER B CA 1
ATOM 839 C C . SER B 1 15 ? -12.82 2.121 -6.609 1 96 15 SER B C 1
ATOM 841 O O . SER B 1 15 ? -12.742 1.572 -5.508 1 96 15 SER B O 1
ATOM 843 N N . PRO B 1 16 ? -13.734 1.885 -7.539 1 94.69 16 PRO B N 1
ATOM 844 C CA . PRO B 1 16 ? -14.719 0.846 -7.211 1 94.69 16 PRO B CA 1
ATOM 845 C C . PRO B 1 16 ? -14.07 -0.521 -6.988 1 94.69 16 PRO B C 1
ATOM 847 O O . PRO B 1 16 ? -14.578 -1.322 -6.199 1 94.69 16 PRO B O 1
ATOM 850 N N . GLU B 1 17 ? -12.992 -0.753 -7.648 1 96.06 17 GLU B N 1
ATOM 851 C CA . GLU B 1 17 ? -12.297 -2.033 -7.531 1 96.06 17 GLU B CA 1
ATOM 852 C C . GLU B 1 17 ? -11.766 -2.246 -6.117 1 96.06 17 GLU B C 1
ATOM 854 O O . GLU B 1 17 ? -11.922 -3.328 -5.547 1 96.06 17 GLU B O 1
ATOM 859 N N . ILE B 1 18 ? -11.102 -1.167 -5.516 1 97.38 18 ILE B N 1
ATOM 860 C CA . ILE B 1 18 ? -10.555 -1.343 -4.172 1 97.38 18 ILE B CA 1
ATOM 861 C C . ILE B 1 18 ? -11.695 -1.425 -3.16 1 97.38 18 ILE B C 1
ATOM 863 O O . ILE B 1 18 ? -11.602 -2.146 -2.164 1 97.38 18 ILE B O 1
ATOM 867 N N . MET B 1 19 ? -12.875 -0.775 -3.449 1 94.88 19 MET B N 1
ATOM 868 C CA . MET B 1 19 ? -14.031 -0.854 -2.568 1 94.88 19 MET B CA 1
ATOM 869 C C . MET B 1 19 ? -14.609 -2.268 -2.545 1 94.88 19 MET B C 1
ATOM 871 O O . MET B 1 19 ? -15.039 -2.75 -1.497 1 94.88 19 MET B O 1
ATOM 875 N N . ALA B 1 20 ? -14.586 -2.84 -3.627 1 94.31 20 ALA B N 1
ATOM 876 C CA . ALA B 1 20 ? -15.062 -4.219 -3.695 1 94.31 20 ALA B CA 1
ATOM 877 C C . ALA B 1 20 ? -14.141 -5.156 -2.924 1 94.31 20 ALA B C 1
ATOM 879 O O . ALA B 1 20 ? -14.609 -6.094 -2.27 1 94.31 20 ALA B O 1
ATOM 880 N N . LEU B 1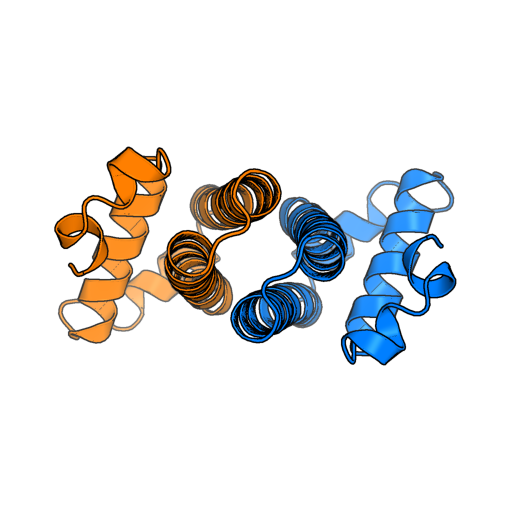 21 ? -12.883 -4.961 -3.088 1 95.75 21 LEU B N 1
ATOM 881 C CA . LEU B 1 21 ? -11.93 -5.789 -2.363 1 95.75 21 LEU B CA 1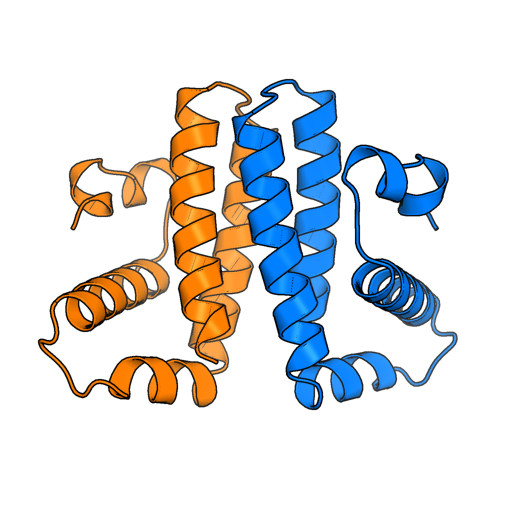
ATOM 882 C C . LEU B 1 21 ? -12.086 -5.617 -0.857 1 95.75 21 LEU B C 1
ATOM 884 O O . LEU B 1 21 ? -12.031 -6.594 -0.107 1 95.75 21 LEU B O 1
ATOM 888 N N . PHE B 1 22 ? -12.266 -4.355 -0.32 1 94.88 22 PHE B N 1
ATOM 889 C CA . PHE B 1 22 ? -12.477 -4.094 1.099 1 94.88 22 PHE B CA 1
ATOM 890 C C . PHE B 1 22 ? -13.75 -4.762 1.589 1 94.88 22 PHE B C 1
ATOM 892 O O . PHE B 1 22 ? -13.812 -5.242 2.723 1 94.88 22 PHE B O 1
ATOM 899 N N . ARG B 1 23 ? -14.789 -4.824 0.647 1 92.06 23 ARG B N 1
ATOM 900 C CA . ARG B 1 23 ? -16.016 -5.512 1.013 1 92.06 23 ARG B CA 1
ATOM 901 C C . ARG B 1 23 ? -15.789 -7.008 1.175 1 92.06 23 ARG B C 1
ATOM 903 O O . ARG B 1 23 ? -16.281 -7.617 2.129 1 92.06 23 ARG B O 1
ATOM 910 N N . LYS B 1 24 ? -15.086 -7.473 0.349 1 92.62 24 LYS B N 1
ATOM 911 C CA . LYS B 1 24 ? -14.766 -8.891 0.427 1 92.62 24 LYS B CA 1
ATOM 912 C C . LYS B 1 24 ? -13.938 -9.203 1.674 1 92.62 24 LYS B C 1
ATOM 914 O O . LYS B 1 24 ? -14.062 -10.281 2.254 1 92.62 24 LYS B O 1
ATOM 919 N N . MET B 1 25 ? -12.984 -8.391 1.905 1 92.25 25 MET B N 1
ATOM 920 C CA . MET B 1 25 ? -12.18 -8.555 3.113 1 92.25 25 MET B CA 1
ATOM 921 C C . MET B 1 25 ? -13.062 -8.555 4.355 1 92.25 25 MET B C 1
ATOM 923 O O . MET B 1 25 ? -12.844 -9.344 5.277 1 92.25 25 MET B O 1
ATOM 927 N N . GLY B 1 26 ? -14.008 -7.555 4.402 1 89.25 26 GLY B N 1
ATOM 928 C CA . GLY B 1 26 ? -14.969 -7.551 5.492 1 89.25 26 GLY B CA 1
ATOM 929 C C . GLY B 1 26 ? -15.727 -8.859 5.621 1 89.25 26 GLY B C 1
ATOM 930 O O . GLY B 1 26 ? -15.93 -9.359 6.73 1 89.25 26 GLY B O 1
ATOM 931 N N . ASP B 1 27 ? -16.188 -9.375 4.492 1 88.25 27 ASP B N 1
ATOM 932 C CA . ASP B 1 27 ? -16.891 -10.648 4.477 1 88.25 27 ASP B CA 1
ATOM 933 C C . ASP B 1 27 ? -16 -11.781 4.969 1 88.25 27 ASP B C 1
ATOM 935 O O . ASP B 1 27 ? -16.469 -12.672 5.688 1 88.25 27 ASP B O 1
ATOM 939 N N . HIS B 1 28 ? -14.898 -11.703 4.531 1 87.88 28 HIS B N 1
ATOM 940 C CA . HIS B 1 28 ? -13.914 -12.688 4.957 1 87.88 28 HIS B CA 1
ATOM 941 C C . HIS B 1 28 ? -13.742 -12.68 6.473 1 87.88 28 HIS B C 1
ATOM 943 O O . HIS B 1 28 ? -13.688 -13.742 7.098 1 87.88 28 HIS B O 1
ATOM 949 N N . HIS B 1 29 ? -13.617 -11.617 7.129 1 84.94 29 HIS B N 1
ATOM 950 C CA . HIS B 1 29 ? -13.445 -11.492 8.57 1 84.94 29 HIS B CA 1
ATOM 951 C C . HIS B 1 29 ? -14.688 -11.961 9.32 1 84.94 29 HIS B C 1
ATOM 953 O O . HIS B 1 29 ? -14.586 -12.484 10.438 1 84.94 29 HIS B O 1
ATOM 959 N N . HIS B 1 30 ? -15.812 -11.82 8.633 1 84.12 30 HIS B N 1
ATOM 960 C CA . HIS B 1 30 ? -17.062 -12.188 9.289 1 84.12 30 HIS B CA 1
ATOM 961 C C . HIS B 1 30 ? -17.438 -13.641 9 1 84.12 30 HIS B C 1
ATOM 963 O O . HIS B 1 30 ? -18.406 -14.156 9.555 1 84.12 30 HIS B O 1
ATOM 969 N N . GLY B 1 31 ? -16.562 -14.375 8.125 1 80.38 31 GLY B N 1
ATOM 970 C CA . GLY B 1 31 ? -16.797 -15.789 7.855 1 80.38 31 GLY B CA 1
ATOM 971 C C . GLY B 1 31 ? -18 -16.016 6.949 1 80.38 31 GLY B C 1
ATOM 972 O O . GLY B 1 31 ? -18.672 -17.047 7.062 1 80.38 31 GLY B O 1
ATOM 973 N N . TYR B 1 32 ? -18.297 -15.078 6.188 1 77.94 32 TYR B N 1
ATOM 974 C CA . TYR B 1 32 ? -19.469 -15.219 5.316 1 77.94 32 TYR B CA 1
ATOM 975 C C . TYR B 1 32 ? -19.109 -16.031 4.07 1 77.94 32 TYR B C 1
ATOM 977 O O . TYR B 1 32 ? -20 -16.531 3.383 1 77.94 32 TYR B O 1
ATOM 985 N N . GLU B 1 33 ? -17.828 -16.156 3.859 1 78.31 33 GLU B N 1
ATOM 986 C CA . GLU B 1 33 ? -17.391 -16.828 2.643 1 78.31 33 GLU B CA 1
ATOM 987 C C . GLU B 1 33 ? -16.406 -17.953 2.959 1 78.31 33 GLU B C 1
ATOM 989 O O . GLU B 1 33 ? -16 -18.125 4.113 1 78.31 33 GLU B O 1
ATOM 994 N N . ASP B 1 34 ? -16.266 -18.703 1.827 1 84.5 34 ASP B N 1
ATOM 995 C CA . ASP B 1 34 ? -15.156 -19.641 1.893 1 84.5 34 ASP B CA 1
ATOM 996 C C . ASP B 1 34 ? -13.883 -18.969 2.404 1 84.5 34 ASP B C 1
ATOM 998 O O . ASP B 1 34 ? -13.492 -17.922 1.899 1 84.5 34 ASP B O 1
ATOM 1002 N N . PRO B 1 35 ? -13.414 -19.609 3.498 1 81.25 35 PRO B N 1
ATOM 1003 C CA . PRO B 1 35 ? -12.266 -18.984 4.168 1 81.25 35 PRO B CA 1
ATOM 1004 C C . PRO B 1 35 ? -11.094 -18.734 3.221 1 81.25 35 PRO B C 1
ATOM 1006 O O . PRO B 1 35 ? -10.266 -17.859 3.467 1 81.25 35 PRO B O 1
ATOM 1009 N N . ASP B 1 36 ? -11.258 -19.438 2.109 1 91.06 36 ASP B N 1
ATOM 1010 C CA . ASP B 1 36 ? -10.094 -19.281 1.238 1 91.06 36 ASP B CA 1
ATOM 1011 C C . ASP B 1 36 ? -10.438 -18.438 0.007 1 91.06 36 ASP B C 1
ATOM 1013 O O . ASP B 1 36 ? -9.586 -18.203 -0.849 1 91.06 36 ASP B O 1
ATOM 1017 N N . ALA B 1 37 ? -11.508 -18.016 0.02 1 93.12 37 ALA B N 1
ATOM 1018 C CA . ALA B 1 37 ? -11.977 -17.344 -1.183 1 93.12 37 ALA B CA 1
ATOM 1019 C C . ALA B 1 37 ? -11.172 -16.078 -1.443 1 93.12 37 ALA B C 1
ATOM 1021 O O . ALA B 1 37 ? -10.734 -15.828 -2.57 1 93.12 37 ALA B O 1
ATOM 1022 N N . LEU B 1 38 ? -11.086 -15.32 -0.51 1 94.06 38 LEU B N 1
ATOM 1023 C CA . LEU B 1 38 ? -10.336 -14.078 -0.66 1 94.06 38 LEU B CA 1
ATOM 1024 C C . LEU B 1 38 ? -8.875 -14.359 -0.999 1 94.06 38 LEU B C 1
ATOM 1026 O O . LEU B 1 38 ? -8.289 -13.695 -1.86 1 94.06 38 LEU B O 1
ATOM 1030 N N . GLY B 1 39 ? -8.219 -15.305 -0.318 1 94.56 39 GLY B N 1
ATOM 1031 C CA . GLY B 1 39 ? -6.848 -15.695 -0.608 1 94.56 39 GLY B CA 1
ATOM 1032 C C . GLY B 1 39 ? -6.656 -16.188 -2.031 1 94.56 39 GLY B C 1
ATOM 1033 O O . GLY B 1 39 ? -5.684 -15.812 -2.691 1 94.56 39 GLY B O 1
ATOM 1034 N N . ARG B 1 40 ? -7.672 -17.016 -2.459 1 95.62 40 ARG B N 1
ATOM 1035 C CA . ARG B 1 40 ? -7.613 -17.516 -3.834 1 95.62 40 ARG B CA 1
ATOM 1036 C C . ARG B 1 40 ? -7.695 -16.359 -4.828 1 95.62 40 ARG B C 1
ATOM 1038 O O . ARG B 1 40 ? -6.934 -16.297 -5.793 1 95.62 40 ARG B O 1
ATOM 1045 N N . LEU B 1 41 ? -8.531 -15.438 -4.574 1 95.5 41 LEU B N 1
ATOM 1046 C CA . LEU B 1 41 ? -8.672 -14.273 -5.441 1 95.5 41 LEU B CA 1
ATOM 1047 C C . LEU B 1 41 ? -7.367 -13.492 -5.523 1 95.5 41 LEU B C 1
ATOM 1049 O O . LEU B 1 41 ? -6.898 -13.172 -6.621 1 95.5 41 LEU B O 1
ATOM 1053 N N . MET B 1 42 ? -6.812 -13.289 -4.375 1 95.44 42 MET B N 1
ATOM 1054 C CA . MET B 1 42 ? -5.613 -12.469 -4.32 1 95.44 42 MET B CA 1
ATOM 1055 C C . MET B 1 42 ? -4.434 -13.172 -4.98 1 95.44 42 MET B C 1
ATOM 1057 O O . MET B 1 42 ? -3.574 -12.531 -5.586 1 95.44 42 MET B O 1
ATOM 1061 N N . ARG B 1 43 ? -4.332 -14.453 -4.941 1 93.44 43 ARG B N 1
ATOM 1062 C CA . ARG B 1 43 ? -3.244 -15.211 -5.547 1 93.44 43 ARG B CA 1
ATOM 1063 C C . ARG B 1 43 ? -3.402 -15.281 -7.062 1 93.44 43 ARG B C 1
ATOM 1065 O O . ARG B 1 43 ? -2.412 -15.266 -7.797 1 93.44 43 ARG B O 1
ATOM 1072 N N . MET B 1 44 ? -4.715 -15.211 -7.504 1 93.5 44 MET B N 1
ATOM 1073 C CA . MET B 1 44 ? -4.957 -15.445 -8.922 1 93.5 44 MET B CA 1
ATOM 1074 C C . MET B 1 44 ? -5.055 -14.125 -9.688 1 93.5 44 MET B C 1
ATOM 1076 O O . MET B 1 44 ? -4.734 -14.062 -10.875 1 93.5 44 MET B O 1
ATOM 1080 N N . SER B 1 45 ? -5.406 -13.078 -9.102 1 94.44 45 SER B N 1
ATOM 1081 C CA . SER B 1 45 ? -5.723 -11.828 -9.789 1 94.44 45 SER B CA 1
ATOM 1082 C C . SER B 1 45 ? -4.574 -10.828 -9.68 1 94.44 45 SER B C 1
ATOM 1084 O O . SER B 1 45 ? -4.422 -10.164 -8.648 1 94.44 45 SER B O 1
ATOM 1086 N N . LEU B 1 46 ? -3.891 -10.641 -10.797 1 91.62 46 LEU B N 1
ATOM 1087 C CA . LEU B 1 46 ? -2.873 -9.594 -10.883 1 91.62 46 LEU B CA 1
ATOM 1088 C C . LEU B 1 46 ? -3.496 -8.211 -10.719 1 91.62 46 LEU B C 1
ATOM 1090 O O . LEU B 1 46 ? -2.895 -7.324 -10.117 1 91.62 46 LEU B O 1
ATOM 1094 N N . ASN B 1 47 ? -4.691 -8.117 -11.234 1 95.62 47 ASN B N 1
ATOM 1095 C CA . ASN B 1 47 ? -5.398 -6.84 -11.172 1 95.62 47 ASN B CA 1
ATOM 1096 C C . ASN B 1 47 ? -5.738 -6.457 -9.734 1 95.62 47 ASN B C 1
ATOM 1098 O O . ASN B 1 47 ? -5.664 -5.285 -9.367 1 95.62 47 ASN B O 1
ATOM 1102 N N . ALA B 1 48 ? -6.145 -7.402 -8.953 1 96.75 48 ALA B N 1
ATOM 1103 C CA . ALA B 1 48 ? -6.457 -7.141 -7.547 1 96.75 48 ALA B CA 1
ATOM 1104 C C . ALA B 1 48 ? -5.223 -6.66 -6.789 1 96.75 48 ALA B C 1
ATOM 1106 O O . ALA B 1 48 ? -5.293 -5.703 -6.016 1 96.75 48 ALA B O 1
ATOM 1107 N N . ARG B 1 49 ? -4.09 -7.305 -7.094 1 96.19 49 ARG B N 1
ATOM 1108 C CA . ARG B 1 49 ? -2.852 -6.914 -6.426 1 96.19 49 ARG B CA 1
ATOM 1109 C C . ARG B 1 49 ? -2.412 -5.52 -6.867 1 96.19 49 ARG B C 1
ATOM 1111 O O . ARG B 1 49 ? -1.999 -4.703 -6.043 1 96.19 49 ARG B O 1
ATOM 1118 N N . LYS B 1 50 ? -2.572 -5.289 -8.109 1 96.31 50 LYS B N 1
ATOM 1119 C CA . LYS B 1 50 ? -2.225 -3.977 -8.641 1 96.31 50 LYS B CA 1
ATOM 1120 C C . LYS B 1 50 ? -3.121 -2.889 -8.062 1 96.31 50 LYS B C 1
ATOM 1122 O O . LYS B 1 50 ? -2.662 -1.776 -7.793 1 96.31 50 LYS B O 1
ATOM 1127 N N . THR B 1 51 ? -4.348 -3.211 -7.969 1 98 51 THR B N 1
ATOM 1128 C CA . THR B 1 51 ? -5.285 -2.26 -7.387 1 98 51 THR B CA 1
ATOM 1129 C C . THR B 1 51 ? -4.867 -1.885 -5.969 1 98 51 THR B C 1
ATOM 1131 O O . THR B 1 51 ? -4.906 -0.711 -5.594 1 98 51 THR B O 1
ATOM 1134 N N . CYS B 1 52 ? -4.461 -2.822 -5.219 1 98.06 52 CYS B N 1
ATOM 1135 C CA . CYS B 1 52 ? -3.984 -2.566 -3.865 1 98.06 52 CYS B CA 1
ATOM 1136 C C . CYS B 1 52 ? -2.734 -1.695 -3.883 1 98.06 52 CYS B C 1
ATOM 1138 O O . CYS B 1 52 ? -2.65 -0.706 -3.152 1 98.06 52 CYS B O 1
ATOM 1140 N N . THR B 1 53 ? -1.781 -2.07 -4.711 1 98.12 53 THR B N 1
ATOM 1141 C CA . THR B 1 53 ? -0.514 -1.349 -4.762 1 98.12 53 THR B CA 1
ATOM 1142 C C . THR B 1 53 ? -0.724 0.081 -5.254 1 98.12 53 THR B C 1
ATOM 1144 O O . THR B 1 53 ? -0.128 1.02 -4.723 1 98.12 53 THR B O 1
ATOM 1147 N N . ASP B 1 54 ? -1.565 0.291 -6.223 1 97.75 54 ASP B N 1
ATOM 1148 C CA . ASP B 1 54 ? -1.88 1.624 -6.727 1 97.75 54 ASP B CA 1
ATOM 1149 C C . ASP B 1 54 ? -2.559 2.471 -5.652 1 97.75 54 ASP B C 1
ATOM 1151 O O . ASP B 1 54 ? -2.293 3.67 -5.539 1 97.75 54 ASP B O 1
ATOM 1155 N N . THR B 1 55 ? -3.43 1.87 -4.961 1 98.31 55 THR B N 1
ATOM 1156 C CA . THR B 1 55 ? -4.125 2.572 -3.889 1 98.31 55 THR B CA 1
ATOM 1157 C C . THR B 1 55 ? -3.146 3.016 -2.807 1 98.31 55 THR B C 1
ATOM 1159 O O . THR B 1 55 ? -3.238 4.137 -2.299 1 98.31 55 THR B O 1
ATOM 1162 N N . ILE B 1 56 ? -2.258 2.127 -2.465 1 98.62 56 ILE B N 1
ATOM 1163 C CA . ILE B 1 56 ? -1.248 2.453 -1.464 1 98.62 56 ILE B CA 1
ATOM 1164 C C . ILE B 1 56 ? -0.442 3.668 -1.921 1 98.62 56 ILE B C 1
ATOM 1166 O O . ILE B 1 56 ? -0.258 4.621 -1.161 1 98.62 56 ILE B O 1
ATOM 1170 N N . SER B 1 57 ? 0.048 3.662 -3.184 1 97.75 57 SER B N 1
ATOM 1171 C CA . SER B 1 57 ? 0.811 4.781 -3.729 1 97.75 57 SER B CA 1
ATOM 1172 C C . SER B 1 57 ? -0.012 6.066 -3.725 1 97.75 57 SER B C 1
ATOM 1174 O O . SER B 1 57 ? 0.5 7.137 -3.393 1 97.75 57 SER B O 1
ATOM 1176 N N . HIS B 1 58 ? -1.256 5.914 -4.098 1 97.94 58 HIS B N 1
ATOM 1177 C CA . HIS B 1 58 ? -2.178 7.047 -4.121 1 97.94 58 HIS B CA 1
ATOM 1178 C C . HIS B 1 58 ? -2.359 7.637 -2.727 1 97.94 58 HIS B C 1
ATOM 1180 O O . HIS B 1 58 ? -2.299 8.859 -2.555 1 97.94 58 HIS B O 1
ATOM 1186 N N . LEU B 1 59 ? -2.518 6.852 -1.697 1 97.81 59 LEU B N 1
ATOM 1187 C CA . LEU B 1 59 ? -2.734 7.293 -0.323 1 97.81 59 LEU B CA 1
ATOM 1188 C C . LEU B 1 59 ? -1.466 7.914 0.254 1 97.81 59 LEU B C 1
ATOM 1190 O O . LEU B 1 59 ? -1.534 8.883 1.008 1 97.81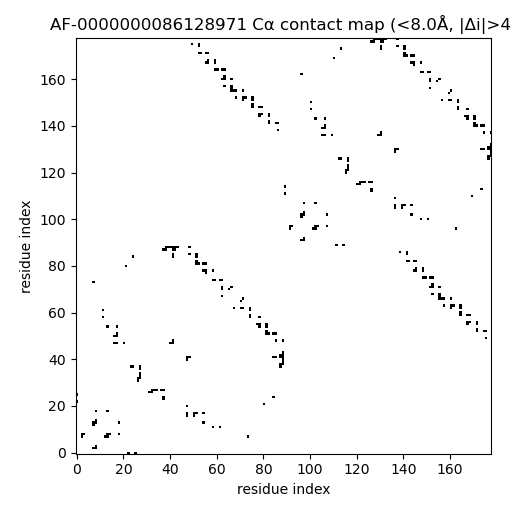 59 LEU B O 1
ATOM 1194 N N . ALA B 1 60 ? -0.321 7.348 -0.102 1 96.62 60 ALA B N 1
ATOM 1195 C CA . ALA B 1 60 ? 0.941 7.918 0.362 1 96.62 60 ALA B CA 1
ATOM 1196 C C . ALA B 1 60 ? 1.133 9.336 -0.175 1 96.62 60 ALA B C 1
ATOM 1198 O O . ALA B 1 60 ? 1.6 10.219 0.545 1 96.62 60 ALA B O 1
ATOM 1199 N N . LYS B 1 61 ? 0.74 9.523 -1.378 1 96 61 LYS B N 1
ATOM 1200 C CA . LYS B 1 61 ? 0.823 10.852 -1.973 1 96 61 LYS B CA 1
ATOM 1201 C C . LYS B 1 61 ? -0.169 11.812 -1.319 1 96 61 LYS B C 1
ATOM 1203 O O . LYS B 1 61 ? 0.129 12.992 -1.137 1 96 61 LYS B O 1
ATOM 1208 N N . ALA B 1 62 ? -1.386 11.289 -1.035 1 96.06 62 ALA B N 1
ATOM 1209 C CA . ALA B 1 62 ? -2.383 12.109 -0.356 1 96.06 62 ALA B CA 1
ATOM 1210 C C . ALA B 1 62 ? -1.872 12.578 1.004 1 96.06 62 ALA B C 1
ATOM 1212 O O . ALA B 1 62 ? -2.09 13.727 1.393 1 96.06 62 ALA B O 1
ATOM 1213 N N . MET B 1 63 ? -1.135 11.719 1.733 1 95.94 63 MET B N 1
ATOM 1214 C CA . MET B 1 63 ? -0.566 12.07 3.033 1 95.94 63 MET B CA 1
ATOM 1215 C C . MET B 1 63 ? 0.507 13.141 2.889 1 95.94 63 MET B C 1
ATOM 1217 O O . MET B 1 63 ? 0.655 14 3.76 1 95.94 63 MET B O 1
ATOM 1221 N N . GLN B 1 64 ? 1.248 13.031 1.752 1 94.44 64 GLN B N 1
ATOM 1222 C CA . GLN B 1 64 ? 2.309 14 1.488 1 94.44 64 GLN B CA 1
ATOM 1223 C C . GLN B 1 64 ? 1.736 15.383 1.212 1 94.44 64 GLN B C 1
ATOM 1225 O O . GLN B 1 64 ? 2.322 16.391 1.605 1 94.44 64 GLN B O 1
ATOM 1230 N N . LYS B 1 65 ? 0.593 15.406 0.64 1 94.38 65 LYS B N 1
ATOM 1231 C CA . LYS B 1 65 ? -0.055 16.672 0.285 1 94.38 65 LYS B CA 1
ATOM 1232 C C . LYS B 1 65 ? -0.741 17.297 1.496 1 94.38 65 LYS B C 1
ATOM 1234 O O . LYS B 1 65 ? -0.797 18.516 1.619 1 94.38 65 LYS B O 1
ATOM 1239 N N . LYS B 1 66 ? -1.354 16.516 2.363 1 93.62 66 LYS B N 1
ATOM 1240 C CA . LYS B 1 66 ? -2.049 16.969 3.562 1 93.62 66 LYS B CA 1
ATOM 1241 C C . LYS B 1 66 ? -1.544 16.234 4.805 1 93.62 66 LYS B C 1
ATOM 1243 O O . LYS B 1 66 ? -2.084 15.195 5.18 1 93.62 66 LYS B O 1
ATOM 1248 N N . CYS B 1 67 ? -0.589 16.906 5.406 1 89.44 67 CYS B N 1
ATOM 1249 C CA . CYS B 1 67 ? 0.058 16.328 6.578 1 89.44 67 CYS B CA 1
ATOM 1250 C C . CYS B 1 67 ? -0.662 16.734 7.855 1 89.44 67 CYS B C 1
ATOM 1252 O O . CYS B 1 67 ? -0.163 17.578 8.609 1 89.44 67 CYS B O 1
ATOM 1254 N N . ASP B 1 68 ? -1.816 16.188 8.023 1 93.62 68 ASP B N 1
ATOM 1255 C CA . ASP B 1 68 ? -2.514 16.375 9.289 1 93.62 68 ASP B CA 1
ATOM 1256 C C . ASP B 1 68 ? -2.926 15.039 9.898 1 93.62 68 ASP B C 1
ATOM 1258 O O . ASP B 1 68 ? -3.018 14.031 9.195 1 93.62 68 ASP B O 1
ATOM 1262 N N . GLN B 1 69 ? -3.215 15.016 11.148 1 92.19 69 GLN B N 1
ATOM 1263 C CA . GLN B 1 69 ? -3.375 13.797 11.93 1 92.19 69 GLN B CA 1
ATOM 1264 C C . GLN B 1 69 ? -4.578 12.992 11.445 1 92.19 69 GLN B C 1
ATOM 1266 O O . GLN B 1 69 ? -4.535 11.758 11.414 1 92.19 69 GLN B O 1
ATOM 1271 N N . SER B 1 70 ? -5.656 13.633 11.117 1 92.75 70 SER B N 1
ATOM 1272 C CA . SER B 1 70 ? -6.855 12.93 10.68 1 92.75 70 SER B CA 1
ATOM 1273 C C . SER B 1 70 ? -6.625 12.219 9.352 1 92.75 70 SER B C 1
ATOM 1275 O O . SER B 1 70 ? -6.977 11.047 9.203 1 92.75 70 SER B O 1
ATOM 1277 N N . THR B 1 71 ? -5.98 12.906 8.398 1 94.56 71 THR B N 1
ATOM 1278 C CA . THR B 1 71 ? -5.668 12.328 7.094 1 94.56 71 THR B CA 1
ATOM 1279 C C . THR B 1 71 ? -4.699 11.156 7.238 1 94.56 71 THR B C 1
ATOM 1281 O O . THR B 1 71 ? -4.891 10.109 6.621 1 94.56 71 THR B O 1
ATOM 1284 N N . ILE B 1 72 ? -3.719 11.359 8.062 1 95.56 72 ILE B N 1
ATOM 1285 C CA . ILE B 1 72 ? -2.701 10.328 8.25 1 95.56 72 ILE B CA 1
ATOM 1286 C C . ILE B 1 72 ? -3.332 9.086 8.875 1 95.56 72 ILE B C 1
ATOM 1288 O O . ILE B 1 72 ? -3.051 7.961 8.453 1 95.56 72 ILE B O 1
ATOM 1292 N N . SER B 1 73 ? -4.145 9.258 9.828 1 93.94 73 SER B N 1
ATOM 1293 C CA . SER B 1 73 ? -4.809 8.141 10.484 1 93.94 73 SER B CA 1
ATOM 1294 C C . SER B 1 73 ? -5.703 7.379 9.508 1 93.94 73 SER B C 1
ATOM 1296 O O . SER B 1 73 ? -5.703 6.145 9.492 1 93.94 73 SER B O 1
ATOM 1298 N N . GLU B 1 74 ? -6.488 8.109 8.766 1 94.69 74 GLU B N 1
ATOM 1299 C CA . GLU B 1 74 ? -7.406 7.488 7.812 1 94.69 74 GLU B CA 1
ATOM 1300 C C . GLU B 1 74 ? -6.648 6.75 6.715 1 94.69 74 GLU B C 1
ATOM 1302 O O . GLU B 1 74 ? -6.973 5.609 6.387 1 94.69 74 GLU B O 1
ATOM 1307 N N . CYS B 1 75 ? -5.582 7.414 6.156 1 96.25 75 CYS B N 1
ATOM 1308 C CA . CYS B 1 75 ? -4.793 6.801 5.094 1 96.25 75 CYS B CA 1
ATOM 1309 C C . CYS B 1 75 ? -4.031 5.586 5.613 1 96.25 75 CYS B C 1
ATOM 1311 O O . CYS B 1 75 ? -3.91 4.578 4.914 1 96.25 75 CYS B O 1
ATOM 1313 N N . THR B 1 76 ? -3.512 5.691 6.863 1 95.94 76 THR B N 1
ATOM 1314 C CA . THR B 1 76 ? -2.799 4.562 7.449 1 95.94 76 THR B CA 1
ATOM 1315 C C . THR B 1 76 ? -3.723 3.355 7.59 1 95.94 76 THR B C 1
ATOM 1317 O O . THR B 1 76 ? -3.32 2.225 7.309 1 95.94 76 THR B O 1
ATOM 1320 N N . GLU B 1 77 ? -4.945 3.607 8.031 1 95.06 77 GLU B N 1
ATOM 1321 C CA . GLU B 1 77 ? -5.926 2.535 8.141 1 95.06 77 GLU B CA 1
ATOM 1322 C C . GLU B 1 77 ? -6.172 1.867 6.793 1 95.06 77 GLU B C 1
ATOM 1324 O O . GLU B 1 77 ? -6.219 0.639 6.699 1 95.06 77 GLU B O 1
ATOM 1329 N N . LEU B 1 78 ? -6.293 2.613 5.766 1 96.94 78 LEU B N 1
ATOM 1330 C CA . LEU B 1 78 ? -6.562 2.1 4.43 1 96.94 78 LEU B CA 1
ATOM 1331 C C . LEU B 1 78 ? -5.355 1.35 3.879 1 96.94 78 LEU B C 1
ATOM 1333 O O . LEU B 1 78 ? -5.508 0.309 3.234 1 96.94 78 LEU B O 1
ATOM 1337 N N . ILE B 1 79 ? -4.188 1.896 4.09 1 98.12 79 ILE B N 1
ATOM 1338 C CA . ILE B 1 79 ? -2.957 1.242 3.654 1 98.12 79 ILE B CA 1
ATOM 1339 C C . ILE B 1 79 ? -2.818 -0.11 4.348 1 98.12 79 ILE B C 1
ATOM 1341 O O . ILE B 1 79 ? -2.449 -1.104 3.719 1 98.12 79 ILE B O 1
ATOM 1345 N N . GLN B 1 80 ? -3.152 -0.197 5.648 1 96.31 80 GLN B N 1
ATOM 1346 C CA . GLN B 1 80 ? -3.088 -1.458 6.379 1 96.31 80 GLN B CA 1
ATOM 1347 C C . GLN B 1 80 ? -4.07 -2.477 5.805 1 96.31 80 GLN B C 1
ATOM 1349 O O . GLN B 1 80 ? -3.775 -3.674 5.762 1 96.31 80 GLN B O 1
ATOM 1354 N N . GLY B 1 81 ? -5.234 -1.966 5.418 1 95.81 81 GLY B N 1
ATOM 1355 C CA . GLY B 1 81 ? -6.176 -2.846 4.738 1 95.81 81 GLY B CA 1
ATOM 1356 C C . GLY B 1 81 ? -5.629 -3.424 3.447 1 95.81 81 GLY B C 1
ATOM 1357 O O . GLY B 1 81 ? -5.758 -4.621 3.195 1 95.81 81 GLY B O 1
ATOM 1358 N N . CYS B 1 82 ? -4.969 -2.598 2.689 1 97.69 82 CYS B N 1
ATOM 1359 C CA . CYS B 1 82 ? -4.379 -3.02 1.425 1 97.69 82 CYS B CA 1
ATOM 1360 C C . CYS B 1 82 ? -3.254 -4.023 1.655 1 97.69 82 CYS B C 1
ATOM 1362 O O . CYS B 1 82 ? -3.129 -5 0.917 1 97.69 82 CYS B O 1
ATOM 1364 N N . THR B 1 83 ? -2.43 -3.732 2.664 1 98 83 THR B N 1
ATOM 1365 C CA . THR B 1 83 ? -1.324 -4.648 2.92 1 98 83 THR B CA 1
ATOM 1366 C C . THR B 1 83 ? -1.84 -5.988 3.441 1 98 83 THR B C 1
ATOM 1368 O O . THR B 1 83 ? -1.256 -7.035 3.158 1 98 83 THR B O 1
ATOM 1371 N N . GLU B 1 84 ? -2.904 -5.949 4.188 1 96.25 84 GLU B N 1
ATOM 1372 C CA . GLU B 1 84 ? -3.525 -7.203 4.613 1 96.25 84 GLU B CA 1
ATOM 1373 C C . GLU B 1 84 ? -4.008 -8.016 3.414 1 96.25 84 GLU B C 1
ATOM 1375 O O . GLU B 1 84 ? -3.793 -9.227 3.35 1 96.25 84 GLU B O 1
ATOM 1380 N N . LEU B 1 85 ? -4.633 -7.363 2.461 1 96.88 85 LEU B N 1
ATOM 1381 C CA . LEU B 1 85 ? -5.074 -8.031 1.242 1 96.88 85 LEU B CA 1
ATOM 1382 C C . LEU B 1 85 ? -3.893 -8.648 0.498 1 96.88 85 LEU B C 1
ATOM 1384 O O . LEU B 1 85 ? -3.945 -9.805 0.086 1 96.88 85 LEU B O 1
ATOM 1388 N N . LEU B 1 86 ? -2.809 -7.902 0.429 1 96.94 86 LEU B N 1
ATOM 1389 C CA . LEU B 1 86 ? -1.634 -8.352 -0.312 1 96.94 86 LEU B CA 1
ATOM 1390 C C . LEU B 1 86 ? -0.971 -9.531 0.383 1 96.94 86 LEU B C 1
ATOM 1392 O O . LEU B 1 86 ? -0.374 -10.391 -0.273 1 96.94 86 LEU B O 1
ATOM 1396 N N . SER B 1 87 ? -1.102 -9.547 1.737 1 94.62 87 SER B N 1
ATOM 1397 C CA . SER B 1 87 ? -0.458 -10.617 2.488 1 94.62 87 SER B CA 1
ATOM 1398 C C . SER B 1 87 ? -1.136 -11.961 2.227 1 94.62 87 SER B C 1
ATOM 1400 O O . SER B 1 87 ? -0.567 -13.016 2.516 1 94.62 87 SER B O 1
ATOM 1402 N N . LEU B 1 88 ? -2.324 -11.922 1.612 1 93.56 88 LEU B N 1
ATOM 1403 C CA . LEU B 1 88 ? -3.059 -13.148 1.302 1 93.56 88 LEU B CA 1
ATOM 1404 C C . LEU B 1 88 ? -2.633 -13.703 -0.051 1 93.56 88 LEU B C 1
ATOM 1406 O O . LEU B 1 88 ? -2.939 -14.859 -0.375 1 93.56 88 LEU B O 1
ATOM 1410 N N . ALA B 1 89 ? -1.956 -12.922 -0.854 1 89.75 89 ALA B N 1
ATOM 1411 C CA . ALA B 1 89 ? -1.595 -13.266 -2.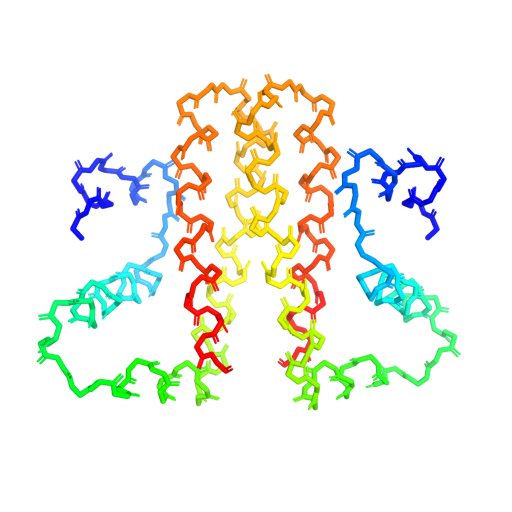227 1 89.75 89 ALA B CA 1
ATOM 1412 C C . ALA B 1 89 ? -0.405 -14.219 -2.258 1 89.75 89 ALA B C 1
ATOM 1414 O O . ALA B 1 89 ? 0.404 -14.242 -1.326 1 89.75 89 ALA B O 1
#

Sequence (178 aa):
YTIQMRNLHKRYNLSPEIMALFRKMGDHHHGYEDPDALGRLMRMSLNARKTCTDTISHLAKAMQKKCDQSTISECTELIQGCTELLSLAYTIQMRNLHKRYNLSPEIMALFRKMGDHHHGYEDPDALGRLMRMSLNARKTCTDTISHLAKAMQKKCDQSTISECTELIQGCTELLSLA

Organism: Cryphonectria parasitica (strain ATCC 38755 / EP155) (NCBI:txid660469)

Nearest PDB structures (foldseek):
  2n9d-assembly1_A  TM=6.138E-01  e=9.599E-01  Homo sapiens
  8fvt-assembly1_B  TM=4.069E-01  e=1.077E+00  synthetic construct
  8fih-assembly1_C  TM=4.783E-01  e=2.862E+00  synthetic construct
  5los-assembly1_A  TM=4.974E-01  e=5.387E+00  Serendipita indica DSM 11827
  2n9d-assembly1_A  TM=6.142E-01  e=1.093E+00  Homo sapiens

Radius of gyration: 16.25 Å; Cα contacts (8 Å, |Δi|>4): 187; chains: 2; bounding box: 43×37×33 Å

pLDDT: mean 91.62, std 8.63, range [50.91, 98.62]

Secondary structure (DSSP, 8-state):
-HHHHTTHHHHTT--HHHHHHHHHHHHHHHT-S-TTHHHHHHHH-HHHHHHHHHHHHHHHHHHHH---HHHHHHHHHHHHHHHHHHHT-/-HHHHTTHHHHTT--HHHHHHHHHHHHHHHT-S-TTHHHHHHHH-HHHHHHHHHHHHHHHHHHHH---HHHHHHHHHHHHHHHHHHHT-

Solvent-accessible surface area (backbone atoms only — not comparable to full-atom values): 9538 Å² total; per-residue (Å²): 101,76,51,62,70,65,47,43,42,74,76,64,65,54,52,72,68,53,53,51,50,50,45,50,50,46,36,52,75,69,60,76,44,62,87,54,51,64,33,51,47,35,60,68,30,66,64,59,47,46,47,34,40,51,47,40,48,53,41,37,50,50,34,55,75,42,74,44,68,70,52,32,47,55,40,31,53,52,39,44,52,34,36,54,52,52,69,46,68,101,74,50,59,72,65,46,44,45,71,75,64,64,53,52,72,67,54,52,50,51,52,49,48,50,47,35,51,76,70,59,74,45,63,87,51,48,64,35,50,48,34,60,70,31,67,64,59,48,46,44,35,40,51,47,41,47,51,42,36,51,50,33,56,74,43,71,43,70,70,50,32,47,53,41,33,53,51,39,44,52,35,36,54,52,52,68,45,68

Foldseek 3Di:
DVCVVVVVCVVLVQDPLLVVLLVVVVCLVVVVDDVCVLLVCLVPDPPSLVSLVVLLVSLVVVCVVPVDDVSCVSSVVSNVSSVVSNVSD/DVCVVVPVCVVLVQDPLLVVLLVVVVCLVVVVDDVCVLLVCLVPDPPSLVSLVVLLVSLVVVCVVPVDDVSCVSSVVSNVSSVVSNVSD